Protein AF-A0AAE0YFP5-F1 (afdb_monomer_lite)

Organism: NCBI:txid231223

Structure (mmCIF, N/CA/C/O backbone):
data_AF-A0AAE0YFP5-F1
#
_entry.id   AF-A0AAE0YFP5-F1
#
loop_
_atom_site.group_PDB
_atom_site.id
_atom_site.type_symbol
_atom_site.label_atom_id
_atom_site.label_alt_id
_atom_site.label_comp_id
_atom_site.label_asym_id
_atom_site.label_entity_id
_atom_site.label_seq_id
_atom_site.pdbx_PDB_ins_code
_atom_site.Cartn_x
_atom_site.Cartn_y
_atom_site.Cartn_z
_atom_site.occupancy
_atom_site.B_iso_or_equiv
_atom_site.auth_seq_id
_atom_site.auth_comp_id
_atom_site.auth_asym_id
_atom_site.auth_atom_id
_atom_site.pdbx_PDB_model_num
ATOM 1 N N . ARG A 1 1 ? -1.154 10.041 12.406 1.00 48.41 1 ARG A N 1
ATOM 2 C CA . ARG A 1 1 ? 0.250 9.965 11.963 1.00 48.41 1 ARG A CA 1
ATOM 3 C C . ARG A 1 1 ? 0.727 8.560 12.252 1.00 48.41 1 ARG A C 1
ATOM 5 O O . ARG A 1 1 ? 0.554 8.136 13.394 1.00 48.41 1 ARG A O 1
ATOM 12 N N . PRO A 1 2 ? 1.234 7.851 11.245 1.00 55.94 2 PRO A N 1
ATOM 13 C CA . PRO A 1 2 ? 1.753 6.508 11.429 1.00 55.94 2 PRO A CA 1
ATOM 14 C C . PRO A 1 2 ? 2.858 6.524 12.484 1.00 55.94 2 PRO A C 1
ATOM 16 O O . PRO A 1 2 ? 3.684 7.433 12.501 1.00 55.94 2 PRO A O 1
ATOM 19 N N . SER A 1 3 ? 2.806 5.606 13.446 1.00 59.78 3 SER A N 1
ATOM 20 C CA . SER A 1 3 ? 3.540 5.750 14.725 1.00 59.78 3 SER A CA 1
ATOM 21 C C . SER A 1 3 ? 4.847 4.954 14.790 1.00 59.78 3 SER A C 1
ATOM 23 O O . SER A 1 3 ? 5.563 4.962 15.789 1.00 59.78 3 SER A O 1
ATOM 25 N N . GLY A 1 4 ? 5.158 4.247 13.709 1.00 72.88 4 GLY A N 1
ATOM 26 C CA . GLY A 1 4 ? 6.081 3.134 13.709 1.00 72.88 4 GLY A CA 1
ATOM 27 C C . GLY A 1 4 ? 7.479 3.400 13.158 1.00 72.88 4 GLY A C 1
ATOM 28 O O . GLY A 1 4 ? 7.619 4.041 12.119 1.00 72.88 4 GLY A O 1
ATOM 29 N N . ARG A 1 5 ? 8.525 2.864 13.806 1.00 82.12 5 ARG A N 1
ATOM 30 C CA . ARG A 1 5 ? 9.924 3.030 13.357 1.00 82.12 5 ARG A CA 1
ATOM 31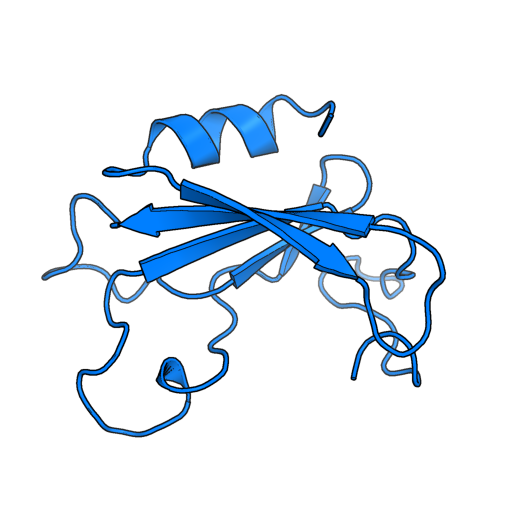 C C . ARG A 1 5 ? 10.185 2.385 11.990 1.00 82.12 5 ARG A C 1
ATOM 33 O O . ARG A 1 5 ? 10.906 2.975 11.199 1.00 82.12 5 ARG A O 1
ATOM 40 N N . ALA A 1 6 ? 9.586 1.225 11.703 1.00 83.38 6 ALA A N 1
ATOM 41 C CA . ALA A 1 6 ? 9.761 0.529 10.422 1.00 83.38 6 ALA A CA 1
ATOM 42 C C . ALA A 1 6 ? 9.131 1.323 9.270 1.00 83.38 6 ALA A C 1
ATOM 44 O O . ALA A 1 6 ? 9.804 1.636 8.296 1.00 83.38 6 ALA A O 1
ATOM 45 N N . TYR A 1 7 ? 7.887 1.770 9.463 1.00 85.56 7 TYR A N 1
ATOM 46 C CA . TYR A 1 7 ? 7.186 2.642 8.521 1.00 85.56 7 TYR A CA 1
ATOM 47 C C . TYR A 1 7 ? 8.010 3.891 8.157 1.00 85.56 7 TYR A C 1
ATOM 49 O O . TYR A 1 7 ? 8.162 4.228 6.987 1.00 85.56 7 TYR A O 1
ATOM 57 N N . HIS A 1 8 ? 8.583 4.568 9.159 1.00 85.62 8 HIS A N 1
ATOM 58 C CA . HIS A 1 8 ? 9.405 5.756 8.918 1.00 85.62 8 HIS A CA 1
ATOM 59 C C . HIS A 1 8 ? 10.708 5.441 8.180 1.00 85.62 8 HIS A C 1
ATOM 61 O O . HIS A 1 8 ? 11.126 6.236 7.344 1.00 85.62 8 HIS A O 1
ATOM 67 N N . VAL A 1 9 ? 11.358 4.313 8.484 1.00 86.81 9 VAL A N 1
ATOM 68 C CA . VAL A 1 9 ? 12.592 3.909 7.795 1.00 86.81 9 VAL A CA 1
ATOM 69 C C . VAL A 1 9 ? 12.326 3.689 6.309 1.00 86.81 9 VAL A C 1
ATOM 71 O O . VAL A 1 9 ? 13.081 4.215 5.495 1.00 86.81 9 VAL A O 1
ATOM 74 N N . ASP A 1 10 ? 11.240 3.004 5.952 1.00 86.00 10 ASP A N 1
ATOM 75 C CA . ASP A 1 10 ? 10.908 2.748 4.546 1.00 86.00 10 ASP A CA 1
ATOM 76 C C . ASP A 1 10 ? 10.558 4.042 3.800 1.00 86.00 10 ASP A C 1
ATOM 78 O O . ASP A 1 10 ? 11.018 4.259 2.680 1.00 86.00 10 ASP A O 1
ATOM 82 N N . LEU A 1 11 ? 9.830 4.968 4.438 1.00 85.88 11 LEU A N 1
ATOM 83 C CA . LEU A 1 11 ? 9.539 6.279 3.845 1.00 85.88 11 LEU A CA 1
ATOM 84 C C . LEU A 1 11 ? 10.795 7.093 3.507 1.00 85.88 11 LEU A C 1
ATOM 86 O O . LEU A 1 11 ? 10.803 7.824 2.515 1.00 85.88 11 LEU A O 1
ATOM 90 N N . LEU A 1 12 ? 11.843 6.999 4.330 1.00 87.00 12 LEU A N 1
ATOM 91 C CA . LEU A 1 12 ? 13.098 7.733 4.129 1.00 87.00 12 LEU A CA 1
ATOM 92 C C . LEU A 1 12 ? 13.934 7.186 2.960 1.00 87.00 12 LEU A C 1
ATOM 94 O O . LEU A 1 12 ? 14.840 7.872 2.474 1.00 87.00 12 LEU A O 1
ATOM 98 N N . GLN A 1 13 ? 13.649 5.963 2.509 1.00 85.50 13 GLN A N 1
ATOM 99 C CA . GLN A 1 13 ? 14.332 5.352 1.368 1.00 85.50 13 GLN A CA 1
ATOM 100 C C . GLN A 1 13 ? 13.760 5.821 0.025 1.00 85.50 13 GLN A C 1
ATOM 102 O O . GLN A 1 13 ? 14.466 5.779 -0.984 1.00 85.50 13 GLN A O 1
ATOM 107 N N . LEU A 1 14 ? 12.525 6.329 0.010 1.00 86.19 14 LEU A N 1
ATOM 108 C CA . LEU A 1 14 ? 11.854 6.799 -1.199 1.00 86.19 14 LEU A CA 1
ATOM 109 C C . LEU A 1 14 ? 12.360 8.177 -1.664 1.00 86.19 14 LEU A C 1
ATOM 111 O O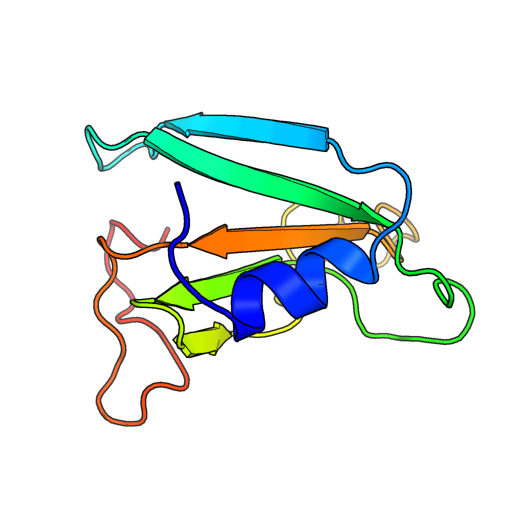 . LEU A 1 14 ? 12.929 8.964 -0.901 1.00 86.19 14 LEU A O 1
ATOM 115 N N . GLN A 1 15 ? 12.185 8.453 -2.956 1.00 86.44 15 GLN A N 1
ATOM 116 C CA . GLN A 1 15 ? 12.388 9.765 -3.578 1.00 86.44 15 GLN A CA 1
ATOM 117 C C . GLN A 1 15 ? 11.051 10.376 -4.009 1.00 86.44 15 GLN A C 1
ATOM 119 O O . GLN A 1 15 ? 10.142 9.647 -4.394 1.00 86.44 15 GLN A O 1
ATOM 124 N N . HIS A 1 16 ? 10.969 11.713 -4.029 1.00 84.88 16 HIS A N 1
ATOM 125 C CA . HIS A 1 16 ? 9.778 12.469 -4.454 1.00 84.88 16 HIS A CA 1
ATOM 126 C C . HIS A 1 16 ? 8.502 12.053 -3.704 1.00 84.88 16 HIS A C 1
ATOM 128 O O . HIS A 1 16 ? 7.524 11.621 -4.306 1.00 84.88 16 HIS A O 1
ATOM 134 N N . ASN A 1 17 ? 8.538 12.159 -2.374 1.00 83.62 17 ASN A N 1
ATOM 135 C CA . ASN A 1 17 ? 7.437 11.706 -1.533 1.00 83.62 17 ASN A CA 1
ATOM 136 C C . ASN A 1 17 ? 6.217 12.630 -1.656 1.00 83.62 17 ASN A C 1
ATOM 138 O O . ASN A 1 17 ? 6.298 13.812 -1.323 1.00 83.62 17 ASN A O 1
ATOM 142 N N . GLU A 1 18 ? 5.076 12.066 -2.039 1.00 85.94 18 GLU A N 1
ATOM 143 C CA . GLU A 1 18 ? 3.776 12.735 -2.035 1.00 85.94 18 GLU A CA 1
ATOM 144 C C . GLU A 1 18 ? 2.827 12.033 -1.060 1.00 85.94 18 GLU A C 1
ATOM 146 O O . GLU A 1 18 ? 2.555 10.836 -1.180 1.00 85.94 18 GLU A O 1
ATOM 151 N N . CYS A 1 19 ? 2.311 12.772 -0.076 1.00 86.81 19 CYS A N 1
ATOM 152 C CA . CYS A 1 19 ? 1.345 12.253 0.890 1.00 86.81 19 CYS A CA 1
ATOM 153 C C . CYS A 1 19 ? -0.084 12.590 0.464 1.00 86.81 19 CYS A C 1
ATOM 155 O O . CYS A 1 19 ? -0.455 13.760 0.380 1.00 86.81 19 CYS A O 1
ATOM 157 N N . ASN A 1 20 ? -0.907 11.559 0.298 1.00 86.69 20 ASN A N 1
ATOM 158 C CA . ASN A 1 20 ? -2.307 11.667 -0.079 1.00 86.69 20 ASN A CA 1
ATOM 159 C C . ASN A 1 20 ? -3.216 11.095 1.016 1.00 86.69 20 ASN A C 1
ATOM 161 O O . ASN A 1 20 ? -2.964 10.030 1.579 1.00 86.69 20 ASN A O 1
ATOM 165 N N . LEU A 1 21 ? -4.315 11.795 1.299 1.00 84.81 21 LEU A N 1
ATOM 166 C CA . LEU A 1 21 ? -5.367 11.329 2.202 1.00 84.81 21 LEU A CA 1
ATOM 167 C C . LEU A 1 21 ? -6.506 10.726 1.384 1.00 84.81 21 LEU A C 1
ATOM 169 O O . LEU A 1 21 ? -7.240 11.441 0.705 1.00 84.81 21 LEU A O 1
ATOM 173 N N . VAL A 1 22 ? -6.682 9.413 1.494 1.00 82.94 22 VAL A N 1
ATOM 174 C CA . VAL A 1 22 ? -7.726 8.670 0.785 1.00 82.94 22 VAL A CA 1
ATOM 175 C C . VAL A 1 22 ? -8.828 8.277 1.761 1.00 82.94 22 VAL A C 1
ATOM 177 O O . VAL A 1 22 ? -8.567 7.819 2.872 1.00 82.94 22 VAL A O 1
ATOM 180 N N . ARG A 1 23 ? -10.089 8.445 1.363 1.00 80.00 23 ARG A N 1
ATOM 181 C CA . ARG A 1 23 ? -11.231 7.915 2.115 1.00 80.00 23 ARG A CA 1
ATOM 182 C C . ARG A 1 23 ? -11.602 6.557 1.534 1.00 80.00 23 ARG A C 1
ATOM 184 O O . ARG A 1 23 ? -11.916 6.473 0.353 1.00 80.00 23 ARG A O 1
ATOM 191 N N . GLY A 1 24 ? -11.563 5.506 2.349 1.00 71.88 24 GLY A N 1
ATOM 192 C CA . GLY A 1 24 ? -11.981 4.184 1.887 1.00 71.88 24 GLY A CA 1
ATOM 193 C C . GLY A 1 24 ? -13.496 4.127 1.676 1.00 71.88 24 GLY A C 1
ATOM 194 O O . GLY A 1 24 ? -14.255 4.651 2.487 1.00 71.88 24 GLY A O 1
ATOM 195 N N . ASN A 1 25 ? -13.947 3.466 0.611 1.00 70.31 25 ASN A N 1
ATOM 196 C CA . ASN A 1 25 ? -15.370 3.407 0.245 1.00 70.31 25 ASN A CA 1
ATOM 197 C C . ASN A 1 25 ? -16.249 2.783 1.344 1.00 70.31 25 ASN A C 1
ATOM 199 O O . ASN A 1 25 ? -17.388 3.193 1.540 1.00 70.31 25 ASN A O 1
ATOM 203 N N . ASN A 1 26 ? -15.691 1.834 2.101 1.00 71.19 26 ASN A N 1
ATOM 204 C CA . ASN A 1 26 ? -16.388 1.083 3.148 1.00 71.19 26 ASN A CA 1
ATOM 205 C C . ASN A 1 26 ? -15.944 1.475 4.571 1.00 71.19 26 ASN A C 1
ATOM 207 O O . ASN A 1 26 ? -16.129 0.713 5.523 1.00 71.19 26 ASN A O 1
ATOM 211 N N . THR A 1 27 ? -15.329 2.652 4.735 1.00 70.06 27 THR A N 1
ATOM 212 C CA . THR A 1 27 ? -14.879 3.157 6.038 1.00 70.06 27 THR A CA 1
ATOM 213 C C . THR A 1 27 ? -15.028 4.675 6.141 1.00 70.06 27 THR A C 1
ATOM 215 O O . THR A 1 27 ? -14.773 5.428 5.207 1.00 70.06 27 THR A O 1
ATOM 218 N N . SER A 1 28 ? -15.420 5.170 7.315 1.00 75.81 28 SER A N 1
ATOM 219 C CA . SER A 1 28 ? -15.395 6.609 7.605 1.00 75.81 28 SER A CA 1
ATOM 220 C C . SER A 1 28 ? -13.977 7.133 7.867 1.00 75.81 28 SER A C 1
ATOM 222 O O . SER A 1 28 ? -13.787 8.346 7.963 1.00 75.81 28 SER A O 1
ATOM 224 N N . ARG A 1 29 ? -12.979 6.244 7.969 1.00 79.56 29 ARG A N 1
ATOM 225 C CA . ARG A 1 29 ? -11.589 6.611 8.251 1.00 79.56 29 ARG A CA 1
ATOM 226 C C . ARG A 1 29 ? -10.880 7.099 6.992 1.00 79.56 29 ARG A C 1
ATOM 228 O O . ARG A 1 29 ? -10.982 6.495 5.924 1.00 79.56 29 ARG A O 1
ATOM 235 N N . LYS A 1 30 ? -10.123 8.181 7.157 1.00 83.19 30 LYS A N 1
ATOM 236 C CA . LYS A 1 30 ? -9.122 8.617 6.184 1.00 83.19 30 LYS A CA 1
ATOM 237 C C . LYS A 1 30 ? -7.860 7.781 6.383 1.00 83.19 30 LYS A C 1
ATOM 239 O O . LYS A 1 30 ? -7.450 7.555 7.520 1.00 83.19 30 LYS A O 1
ATOM 244 N N . ILE A 1 31 ? -7.285 7.330 5.282 1.00 86.81 31 ILE A N 1
ATOM 245 C CA . ILE A 1 31 ? -6.045 6.569 5.212 1.00 86.81 31 ILE A CA 1
ATOM 246 C C . ILE A 1 31 ? -5.010 7.506 4.613 1.00 86.81 31 ILE A C 1
ATOM 248 O O . ILE A 1 31 ? -5.238 8.095 3.557 1.00 86.81 31 ILE A O 1
ATOM 252 N N . GLU A 1 32 ? -3.902 7.676 5.314 1.00 89.62 32 GLU A N 1
ATOM 253 C CA . GLU A 1 32 ? -2.744 8.383 4.787 1.00 89.62 32 GLU A CA 1
ATOM 254 C C . GLU A 1 32 ? -1.923 7.389 3.967 1.00 89.62 32 GLU A C 1
ATOM 256 O O . GLU A 1 32 ? -1.586 6.307 4.453 1.00 89.62 32 GLU A O 1
ATOM 261 N N . ILE A 1 33 ? -1.663 7.739 2.712 1.00 91.62 33 ILE A N 1
ATOM 262 C CA . ILE A 1 33 ? -0.831 6.964 1.801 1.00 91.62 33 ILE A CA 1
ATOM 263 C C . ILE A 1 33 ? 0.277 7.883 1.318 1.00 91.62 33 ILE A C 1
ATOM 265 O O . ILE A 1 33 ? -0.002 8.954 0.780 1.00 91.62 33 ILE A O 1
ATOM 269 N N . THR A 1 34 ? 1.523 7.465 1.486 1.00 93.06 34 THR A N 1
ATOM 270 C CA . THR A 1 34 ? 2.668 8.175 0.922 1.00 93.06 34 THR A CA 1
ATOM 271 C C . THR A 1 34 ? 3.171 7.418 -0.290 1.00 93.06 34 THR A C 1
ATOM 273 O O . THR A 1 34 ? 3.518 6.244 -0.184 1.00 93.06 34 THR A O 1
ATOM 276 N N . PHE A 1 35 ? 3.214 8.088 -1.433 1.00 92.94 35 PHE A N 1
ATOM 277 C CA . PHE A 1 35 ? 3.819 7.567 -2.649 1.00 92.94 35 PHE A CA 1
ATOM 278 C C . PHE A 1 35 ? 5.221 8.124 -2.811 1.00 92.94 35 PHE A C 1
ATOM 280 O O . PHE A 1 35 ? 5.476 9.271 -2.462 1.00 92.94 35 PHE A O 1
ATOM 287 N N . GLY A 1 36 ? 6.113 7.324 -3.374 1.00 92.06 36 GLY A N 1
ATOM 288 C CA . GLY A 1 36 ? 7.435 7.763 -3.780 1.00 92.06 36 GLY A CA 1
ATOM 289 C C . GLY A 1 36 ? 8.051 6.786 -4.770 1.00 92.06 36 GLY A C 1
ATOM 290 O O . GLY A 1 36 ? 7.495 5.728 -5.068 1.00 92.06 36 GLY A O 1
ATOM 291 N N . LEU A 1 37 ? 9.204 7.155 -5.307 1.00 90.19 37 LEU A N 1
ATOM 292 C CA . LEU A 1 37 ? 9.968 6.327 -6.227 1.00 90.19 37 LEU A CA 1
ATOM 293 C C . LEU A 1 37 ? 11.061 5.569 -5.481 1.00 90.19 37 LEU A C 1
ATOM 295 O O . LEU A 1 37 ? 11.772 6.137 -4.648 1.00 90.19 37 LEU A O 1
ATOM 299 N N . ASN A 1 38 ? 11.225 4.298 -5.829 1.00 87.19 38 ASN A N 1
ATOM 300 C CA . ASN A 1 38 ? 12.384 3.519 -5.434 1.00 87.19 38 ASN A CA 1
ATOM 301 C C . ASN A 1 38 ? 13.642 4.105 -6.108 1.00 87.19 38 ASN A C 1
ATOM 303 O O . ASN A 1 38 ? 13.650 4.365 -7.314 1.00 87.19 38 ASN A O 1
ATOM 307 N N . ARG A 1 39 ? 14.715 4.307 -5.334 1.00 79.31 39 ARG A N 1
ATOM 308 C CA . ARG A 1 39 ? 16.004 4.825 -5.831 1.00 79.31 39 ARG A CA 1
ATOM 309 C C . ARG A 1 39 ? 16.627 3.916 -6.882 1.00 79.31 39 ARG A C 1
ATOM 311 O O . ARG A 1 39 ? 17.292 4.399 -7.792 1.00 79.31 39 ARG A O 1
ATOM 318 N N . GLU A 1 40 ? 16.367 2.618 -6.779 1.00 77.69 40 GLU A N 1
ATOM 319 C CA . GLU A 1 40 ? 16.911 1.589 -7.664 1.00 77.69 40 GLU A CA 1
ATOM 320 C C . GLU A 1 40 ? 15.847 1.047 -8.633 1.00 77.69 40 GLU A C 1
ATOM 322 O O . GLU A 1 40 ? 15.864 -0.127 -8.997 1.00 77.69 40 GLU A O 1
ATOM 327 N N . LYS A 1 41 ? 14.915 1.910 -9.075 1.00 67.44 41 LYS A N 1
ATOM 328 C CA . LYS A 1 41 ? 13.747 1.554 -9.911 1.00 67.44 41 LYS A CA 1
ATOM 329 C C . LYS A 1 41 ? 14.050 0.708 -11.158 1.00 67.44 41 LYS A C 1
ATOM 331 O O . LYS A 1 41 ? 13.169 0.003 -11.628 1.00 67.44 41 LYS A O 1
ATOM 336 N N . GLU A 1 42 ? 15.257 0.806 -11.715 1.00 65.56 42 GLU A N 1
ATOM 337 C CA . GLU A 1 42 ? 15.657 0.089 -12.938 1.00 65.56 42 GLU A CA 1
ATOM 338 C C . GLU A 1 42 ? 16.204 -1.319 -12.659 1.00 65.56 42 GLU A C 1
ATOM 340 O O . GLU A 1 42 ? 16.362 -2.108 -13.585 1.00 65.56 42 GLU A O 1
ATOM 345 N N . LYS A 1 43 ? 16.503 -1.641 -11.394 1.00 66.31 43 LYS A N 1
ATOM 346 C CA . LYS A 1 43 ? 17.148 -2.901 -10.983 1.00 66.31 43 LYS A CA 1
ATOM 347 C C . LYS A 1 43 ? 16.313 -3.733 -10.015 1.00 66.31 43 LYS A C 1
ATOM 349 O O . LYS A 1 43 ? 16.695 -4.857 -9.706 1.00 66.31 43 LYS A O 1
ATOM 354 N N . SER A 1 44 ? 15.211 -3.180 -9.520 1.00 73.31 44 SER A N 1
ATOM 355 C CA . SER A 1 44 ? 14.425 -3.766 -8.444 1.00 73.31 44 SER A CA 1
ATOM 356 C C . SER A 1 44 ? 12.992 -4.029 -8.901 1.00 73.31 44 SER A C 1
ATOM 358 O O . SER A 1 44 ? 12.304 -3.148 -9.421 1.00 73.31 44 SER A O 1
ATOM 360 N N . GLU A 1 45 ? 12.522 -5.254 -8.665 1.00 82.56 45 GLU A N 1
ATOM 361 C CA . GLU A 1 45 ? 11.104 -5.601 -8.785 1.00 82.56 45 GLU A CA 1
ATOM 362 C C . GLU A 1 45 ? 10.291 -5.126 -7.564 1.00 82.56 45 GLU A C 1
ATOM 364 O O . GLU A 1 45 ? 9.070 -5.298 -7.522 1.00 82.56 45 GLU A O 1
ATOM 369 N N . ASP A 1 46 ? 10.933 -4.458 -6.603 1.00 88.38 46 ASP A N 1
ATOM 370 C CA . ASP A 1 46 ? 10.349 -3.987 -5.351 1.00 88.38 46 ASP A CA 1
ATOM 371 C C . ASP A 1 46 ? 9.633 -2.650 -5.579 1.00 88.38 46 ASP A C 1
ATOM 373 O O . ASP A 1 46 ? 10.168 -1.554 -5.390 1.00 88.38 46 ASP A O 1
ATOM 377 N N . TYR A 1 47 ? 8.391 -2.750 -6.046 1.00 91.81 47 TYR A N 1
ATOM 378 C CA . TYR A 1 47 ? 7.485 -1.618 -6.235 1.00 91.81 47 TYR A CA 1
ATOM 379 C C . TYR A 1 47 ? 6.033 -2.010 -5.923 1.00 91.81 47 TYR A C 1
ATOM 381 O O . TYR A 1 47 ? 5.699 -3.178 -5.755 1.00 91.81 47 TYR A O 1
ATOM 389 N N . GLY A 1 48 ? 5.135 -1.045 -5.810 1.00 93.19 48 GLY A N 1
ATOM 390 C CA . GLY A 1 48 ? 3.751 -1.273 -5.394 1.00 93.19 48 GLY A CA 1
ATOM 391 C C . GLY A 1 48 ? 3.507 -0.953 -3.927 1.00 93.19 48 GLY A C 1
ATOM 392 O O . GLY A 1 48 ? 4.216 -0.148 -3.326 1.00 93.19 48 GLY A O 1
ATOM 393 N N . MET A 1 49 ? 2.445 -1.518 -3.361 1.00 94.12 49 MET A N 1
ATOM 394 C CA . MET A 1 49 ? 1.940 -1.112 -2.054 1.00 94.12 49 MET A CA 1
ATOM 395 C C . MET A 1 49 ? 2.576 -1.897 -0.906 1.00 94.12 49 MET A C 1
ATOM 397 O O . MET A 1 49 ? 2.551 -3.128 -0.879 1.00 94.12 49 MET A O 1
ATOM 401 N N . MET A 1 50 ? 3.067 -1.166 0.089 1.00 94.62 50 MET A N 1
ATOM 402 C CA . MET A 1 50 ? 3.461 -1.661 1.402 1.00 94.62 50 MET A CA 1
ATOM 403 C C . MET A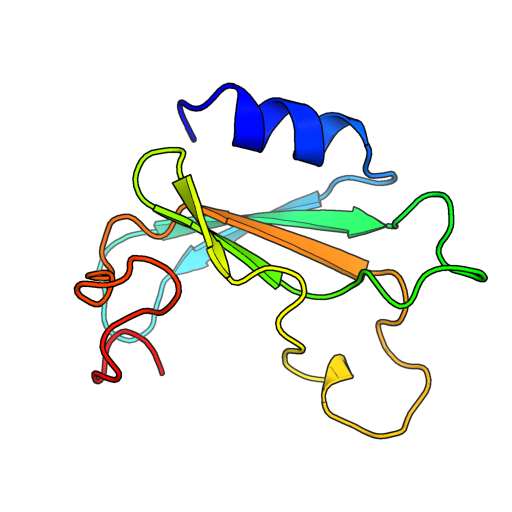 1 50 ? 2.362 -1.319 2.406 1.00 94.62 50 MET A C 1
ATOM 405 O O . MET A 1 50 ? 2.059 -0.150 2.661 1.00 94.62 50 MET A O 1
ATOM 409 N N . LEU A 1 51 ? 1.746 -2.354 2.968 1.00 93.25 51 LEU A N 1
ATOM 410 C CA . LEU A 1 51 ? 0.611 -2.228 3.871 1.00 93.25 51 LEU A CA 1
ATOM 411 C C . LEU A 1 51 ? 1.029 -2.603 5.286 1.00 93.25 51 LEU A C 1
ATOM 413 O O . LEU A 1 51 ? 1.354 -3.757 5.581 1.00 93.25 51 LEU A O 1
ATOM 417 N N . TYR A 1 52 ? 0.972 -1.611 6.163 1.00 93.12 52 TYR A N 1
ATOM 418 C CA . TYR A 1 52 ? 1.277 -1.730 7.577 1.00 93.12 52 TYR A CA 1
ATOM 419 C C . TYR A 1 52 ? 0.002 -1.870 8.413 1.00 93.12 52 TYR A C 1
ATOM 421 O O . TYR A 1 52 ? -1.037 -1.299 8.096 1.00 93.12 52 TYR A O 1
ATOM 429 N N . ASN A 1 53 ? 0.080 -2.611 9.513 1.00 90.88 53 ASN A N 1
ATOM 430 C CA . ASN A 1 53 ? -0.943 -2.667 10.554 1.00 90.88 53 ASN A CA 1
ATOM 431 C C . ASN A 1 53 ? -0.238 -2.595 11.906 1.00 90.88 53 ASN A C 1
ATOM 433 O O . ASN A 1 53 ? 0.564 -3.475 12.221 1.00 90.88 53 ASN A O 1
ATOM 437 N N . LYS A 1 54 ? -0.504 -1.550 12.690 1.00 88.50 54 LYS A N 1
ATOM 438 C CA . LYS A 1 54 ? 0.114 -1.309 14.000 1.00 88.50 54 LYS A CA 1
ATOM 439 C C . LYS A 1 54 ? 1.644 -1.403 13.938 1.00 88.50 54 LYS A C 1
ATOM 441 O O . LYS A 1 54 ? 2.251 -2.181 14.676 1.00 88.50 54 LYS A O 1
ATOM 446 N N . ASN A 1 55 ? 2.265 -0.659 13.016 1.00 87.38 55 ASN A N 1
ATOM 447 C CA . ASN A 1 55 ? 3.712 -0.693 12.736 1.00 87.38 55 ASN A CA 1
ATOM 448 C C . ASN A 1 55 ? 4.282 -2.083 12.350 1.00 87.38 55 ASN A C 1
ATOM 450 O O . ASN A 1 55 ? 5.486 -2.324 12.432 1.00 87.38 55 ASN A O 1
ATOM 454 N N . ARG A 1 56 ? 3.445 -3.022 11.907 1.00 89.44 56 ARG A N 1
ATOM 455 C CA . ARG A 1 56 ? 3.903 -4.289 11.333 1.00 89.44 56 ARG A CA 1
ATOM 456 C C . ARG A 1 56 ? 3.604 -4.318 9.844 1.00 89.44 56 ARG A C 1
ATOM 458 O O . ARG A 1 56 ? 2.449 -4.164 9.462 1.00 89.44 56 ARG A O 1
ATOM 465 N N . LEU A 1 57 ? 4.625 -4.560 9.028 1.00 91.38 57 LEU A N 1
ATOM 466 C CA . LEU A 1 57 ? 4.446 -4.842 7.607 1.00 91.38 57 LEU A CA 1
ATOM 467 C C . LEU A 1 57 ? 3.661 -6.151 7.461 1.00 91.38 57 LEU A C 1
ATOM 469 O O . LEU A 1 57 ? 4.081 -7.186 7.983 1.00 91.38 57 LEU A O 1
ATOM 473 N N . ILE A 1 58 ? 2.503 -6.087 6.806 1.00 93.50 58 ILE A N 1
ATOM 474 C CA . ILE A 1 58 ? 1.637 -7.248 6.560 1.00 93.50 58 ILE A CA 1
ATOM 475 C C . ILE A 1 58 ? 1.780 -7.722 5.118 1.00 93.50 58 ILE A C 1
ATOM 477 O O . ILE A 1 58 ? 1.952 -8.915 4.892 1.00 93.50 58 ILE A O 1
ATOM 481 N N . ARG A 1 59 ? 1.744 -6.791 4.157 1.00 91.62 59 ARG A N 1
ATOM 482 C CA . ARG A 1 59 ? 1.999 -7.061 2.737 1.00 91.62 59 ARG A CA 1
ATOM 483 C C . ARG A 1 59 ? 3.030 -6.087 2.192 1.00 91.62 59 ARG A C 1
ATOM 485 O O . ARG A 1 59 ? 2.944 -4.893 2.470 1.00 91.62 59 ARG A O 1
ATOM 492 N N . ALA A 1 60 ? 3.962 -6.604 1.405 1.00 92.50 60 ALA A N 1
ATOM 493 C CA . ALA A 1 60 ? 4.994 -5.835 0.725 1.00 92.50 60 ALA A CA 1
ATOM 494 C C . ALA A 1 60 ? 4.792 -5.931 -0.790 1.00 92.50 60 ALA A C 1
ATOM 496 O O . ALA A 1 60 ? 4.438 -6.999 -1.286 1.00 92.50 60 ALA A O 1
ATOM 497 N N . PHE A 1 61 ? 5.037 -4.826 -1.498 1.00 92.62 61 PHE A N 1
ATOM 498 C CA . PHE A 1 61 ? 5.098 -4.766 -2.965 1.00 92.62 61 PHE A CA 1
ATOM 499 C C . PHE A 1 61 ? 3.858 -5.318 -3.691 1.00 92.62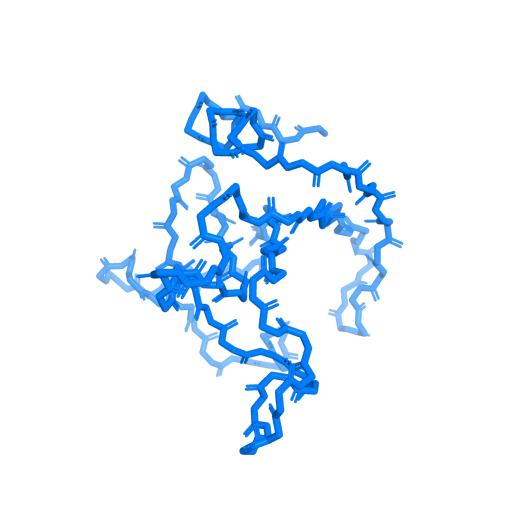 61 PHE A C 1
ATOM 501 O O . PHE A 1 61 ? 3.941 -5.859 -4.794 1.00 92.62 61 PHE A O 1
ATOM 508 N N . GLU A 1 62 ? 2.676 -5.147 -3.091 1.00 91.81 62 GLU A N 1
ATOM 509 C CA . GLU A 1 62 ? 1.414 -5.542 -3.715 1.00 91.81 62 GLU A CA 1
ATOM 510 C C . GLU A 1 62 ? 1.155 -4.655 -4.940 1.00 91.81 62 GLU A C 1
ATOM 512 O O . GLU A 1 62 ? 0.989 -3.438 -4.817 1.00 91.81 62 GLU A O 1
ATOM 517 N N . ARG A 1 63 ? 1.090 -5.252 -6.133 1.00 91.69 63 ARG A N 1
ATOM 518 C CA . ARG A 1 63 ? 0.793 -4.506 -7.363 1.00 91.69 63 ARG A CA 1
ATOM 519 C C . ARG A 1 63 ? -0.645 -4.007 -7.331 1.00 91.69 63 ARG A C 1
ATOM 521 O O . ARG A 1 63 ? -1.574 -4.790 -7.134 1.00 91.69 63 ARG A O 1
ATOM 528 N N . VAL A 1 64 ? -0.859 -2.720 -7.593 1.00 89.88 64 VAL A N 1
ATOM 529 C CA . VAL A 1 64 ? -2.199 -2.111 -7.611 1.00 89.88 64 VAL A CA 1
ATOM 530 C C . VAL A 1 64 ? -2.438 -1.285 -8.871 1.00 89.88 64 VAL A C 1
ATOM 532 O O . VAL A 1 64 ? -1.507 -0.798 -9.506 1.00 89.88 64 VAL A O 1
ATOM 535 N N . GLY A 1 65 ? -3.709 -1.114 -9.246 1.00 87.88 65 GLY A N 1
ATOM 536 C CA . GLY A 1 65 ? -4.104 -0.229 -10.345 1.00 87.88 65 GLY A CA 1
ATOM 537 C C . GLY A 1 65 ? -3.378 -0.528 -11.662 1.00 87.88 65 GLY A C 1
ATOM 538 O O . GLY A 1 65 ? -3.448 -1.646 -12.175 1.00 87.88 65 GLY A O 1
ATOM 539 N N . CYS A 1 66 ? -2.687 0.479 -12.207 1.00 84.50 66 CYS A N 1
ATOM 540 C CA . CYS A 1 66 ? -1.939 0.368 -13.462 1.00 84.50 66 CYS A CA 1
ATOM 541 C C . CYS A 1 66 ? -0.770 -0.628 -13.402 1.00 84.50 66 CYS A C 1
ATOM 543 O O . CYS A 1 66 ? -0.449 -1.201 -14.436 1.00 84.50 66 CYS A O 1
ATOM 545 N N . GLN A 1 67 ? -0.225 -0.921 -12.215 1.00 86.25 67 GLN A N 1
ATOM 546 C CA . GLN A 1 67 ? 0.896 -1.854 -12.026 1.00 86.25 67 GLN A CA 1
ATOM 547 C C . GLN A 1 67 ? 0.505 -3.329 -12.201 1.00 86.25 67 GLN A C 1
ATOM 549 O O . GLN A 1 67 ? 1.371 -4.196 -12.242 1.00 86.25 67 GLN A O 1
ATOM 554 N N . LYS A 1 68 ? -0.798 -3.647 -12.242 1.00 86.75 68 LYS A N 1
ATOM 555 C CA . LYS A 1 68 ? -1.282 -5.013 -12.513 1.00 86.75 68 LYS A CA 1
ATOM 556 C C . LYS A 1 68 ? -1.280 -5.358 -14.003 1.00 86.75 68 LYS A C 1
ATOM 558 O O . LYS A 1 68 ? -1.466 -6.518 -14.357 1.00 86.75 68 LYS A O 1
ATOM 563 N N . LYS A 1 69 ? -1.153 -4.355 -14.873 1.00 83.38 69 LYS A N 1
ATOM 564 C CA . LYS A 1 69 ? -1.072 -4.553 -16.322 1.00 83.38 69 LYS A CA 1
ATOM 565 C C . LYS A 1 69 ? 0.372 -4.885 -16.693 1.00 83.38 69 LYS A C 1
ATOM 567 O O . LYS A 1 69 ? 1.287 -4.454 -16.007 1.00 83.38 69 LYS A O 1
ATOM 572 N N . ALA A 1 70 ? 0.569 -5.602 -17.796 1.00 71.31 70 ALA A N 1
ATOM 573 C CA . ALA A 1 70 ? 1.899 -5.947 -18.313 1.00 71.31 70 ALA A CA 1
ATOM 574 C C . ALA A 1 70 ? 2.666 -4.745 -18.912 1.00 71.31 70 ALA A C 1
ATOM 576 O O . ALA A 1 70 ? 3.720 -4.920 -19.517 1.00 71.31 70 ALA A O 1
ATOM 577 N N . ASP A 1 71 ? 2.136 -3.532 -18.759 1.00 75.69 71 ASP A N 1
ATOM 578 C CA . ASP A 1 71 ? 2.745 -2.305 -19.253 1.00 75.69 71 ASP A CA 1
ATOM 579 C C . ASP A 1 71 ? 3.773 -1.777 -18.240 1.00 75.69 71 ASP A C 1
ATOM 581 O O . ASP A 1 71 ? 3.666 -2.006 -17.039 1.00 75.69 71 ASP A O 1
ATOM 585 N N . VAL A 1 72 ? 4.717 -0.953 -18.695 1.00 76.25 72 VAL A N 1
ATOM 586 C CA . VAL A 1 72 ? 5.739 -0.3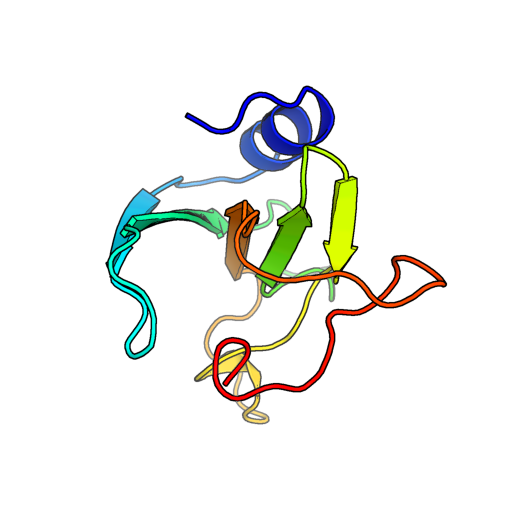01 -17.844 1.00 76.25 72 VAL A CA 1
ATOM 587 C C . VAL A 1 72 ? 5.186 0.787 -16.902 1.00 76.25 72 VAL A C 1
ATOM 589 O O . VAL A 1 72 ? 5.934 1.517 -16.249 1.00 76.25 72 VAL A O 1
ATOM 592 N N . ASN A 1 73 ? 3.863 0.925 -16.819 1.00 82.19 73 ASN A N 1
ATOM 593 C CA . ASN A 1 73 ? 3.206 1.990 -16.076 1.00 82.19 73 ASN A CA 1
ATOM 594 C C . ASN A 1 73 ? 3.290 1.754 -14.563 1.00 82.19 73 ASN A C 1
ATOM 596 O O . ASN A 1 73 ? 2.775 0.770 -14.035 1.00 82.19 73 ASN A O 1
ATOM 600 N N . GLY A 1 74 ? 3.884 2.712 -13.849 1.00 81.50 74 GLY A N 1
ATOM 601 C CA . GLY A 1 74 ? 3.994 2.671 -12.388 1.00 81.50 74 GLY A CA 1
ATOM 602 C C . GLY A 1 74 ? 5.110 1.767 -11.855 1.00 81.50 74 GLY A C 1
ATOM 603 O O . GLY A 1 74 ? 5.147 1.527 -10.645 1.00 81.50 74 GLY A O 1
ATOM 604 N N . VAL A 1 75 ? 6.017 1.290 -12.718 1.00 87.62 75 VAL A N 1
ATOM 605 C CA . VAL A 1 75 ? 7.245 0.590 -12.306 1.00 87.62 75 VAL A CA 1
ATOM 606 C C . VAL A 1 75 ? 8.105 1.518 -11.445 1.00 87.62 75 VAL A C 1
ATOM 608 O O . VAL A 1 75 ? 8.285 2.695 -11.758 1.00 87.62 75 VAL A O 1
ATOM 611 N N . GLY A 1 76 ? 8.606 0.992 -10.328 1.00 89.44 76 GLY A N 1
ATOM 612 C CA . GLY A 1 76 ? 9.414 1.745 -9.366 1.00 89.44 76 GLY A CA 1
ATOM 613 C C . GLY A 1 76 ? 8.623 2.644 -8.413 1.00 89.44 76 GLY A C 1
ATOM 614 O O . GLY A 1 76 ? 9.222 3.210 -7.504 1.00 89.44 76 GLY A O 1
ATOM 615 N N . VAL A 1 77 ? 7.300 2.775 -8.571 1.00 91.56 77 VAL A N 1
ATOM 616 C CA . VAL A 1 77 ? 6.454 3.530 -7.632 1.00 91.56 77 VAL A CA 1
ATOM 617 C C . VAL A 1 77 ? 6.113 2.65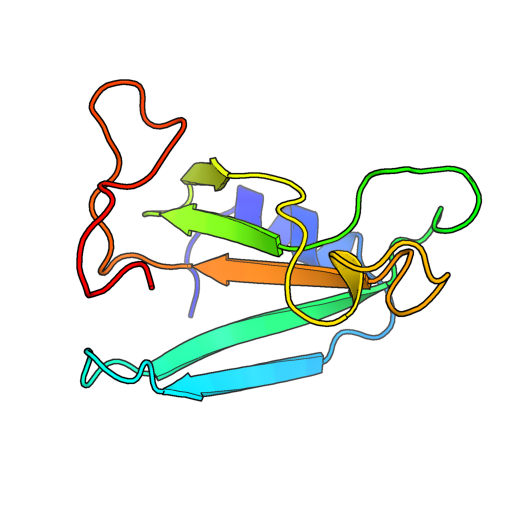6 -6.431 1.00 91.56 77 VAL A C 1
ATOM 619 O O . VAL A 1 77 ? 5.481 1.611 -6.585 1.00 91.56 77 VAL A O 1
ATOM 622 N N . ILE A 1 78 ? 6.479 3.107 -5.234 1.00 93.75 78 ILE A N 1
ATOM 623 C CA . ILE A 1 78 ? 6.108 2.495 -3.958 1.00 93.75 78 ILE A CA 1
ATOM 624 C C . ILE A 1 78 ? 5.056 3.370 -3.284 1.00 93.75 78 ILE A C 1
ATOM 626 O O . ILE A 1 78 ? 5.217 4.585 -3.186 1.00 93.75 78 ILE A O 1
ATOM 630 N N . GLY A 1 79 ? 3.981 2.750 -2.807 1.00 93.88 79 GLY A N 1
ATOM 631 C CA . GLY A 1 79 ? 3.014 3.392 -1.922 1.00 93.88 79 GLY A CA 1
ATOM 632 C C . GLY A 1 79 ? 3.063 2.752 -0.543 1.00 93.88 79 GLY A C 1
ATOM 633 O O . GLY A 1 79 ? 2.983 1.535 -0.433 1.00 93.88 79 GLY A O 1
ATOM 634 N N . ILE A 1 80 ? 3.182 3.542 0.518 1.00 93.62 80 ILE A N 1
ATOM 635 C CA . ILE A 1 80 ? 3.209 3.048 1.898 1.00 93.62 80 ILE A CA 1
ATOM 636 C C . ILE A 1 80 ? 1.976 3.571 2.628 1.00 93.62 80 ILE A C 1
ATOM 638 O O . ILE A 1 80 ? 1.681 4.765 2.578 1.00 93.62 80 ILE A O 1
ATOM 642 N N . ALA A 1 81 ? 1.243 2.678 3.292 1.00 92.88 81 ALA A N 1
ATOM 643 C CA . ALA A 1 81 ? 0.038 3.027 4.038 1.00 92.88 81 ALA A CA 1
ATOM 644 C C . ALA A 1 81 ? -0.089 2.209 5.327 1.00 92.88 81 ALA A C 1
ATOM 646 O O . ALA A 1 81 ? 0.211 1.014 5.349 1.00 92.88 81 ALA A O 1
ATOM 647 N N . GLU A 1 82 ? -0.607 2.833 6.386 1.00 91.38 82 GLU A N 1
ATOM 648 C CA . GLU A 1 82 ? -1.003 2.141 7.617 1.00 91.38 82 GLU A CA 1
ATOM 649 C C . GLU A 1 82 ? -2.528 1.943 7.649 1.00 91.38 82 GLU A C 1
ATOM 651 O O . GLU A 1 82 ? -3.315 2.891 7.622 1.00 91.38 82 GLU A O 1
ATOM 656 N N . VAL A 1 83 ? -2.954 0.680 7.676 1.00 89.12 83 VAL A N 1
ATOM 657 C CA . VAL A 1 83 ? -4.340 0.225 7.503 1.00 89.12 83 VAL A CA 1
ATOM 658 C C . VAL A 1 83 ? -4.841 -0.521 8.745 1.00 89.12 83 VAL A C 1
ATOM 660 O O . VAL A 1 83 ? -5.256 -1.678 8.710 1.00 89.12 83 VAL A O 1
ATOM 663 N N . ASP A 1 84 ? -4.853 0.175 9.882 1.00 87.75 84 ASP A N 1
ATOM 664 C CA . ASP A 1 84 ? -5.237 -0.372 11.199 1.00 87.75 84 ASP A CA 1
ATOM 665 C C . ASP A 1 84 ? -6.700 -0.822 11.323 1.00 87.75 84 ASP A C 1
ATOM 667 O O . ASP A 1 84 ? -7.096 -1.461 12.299 1.00 87.75 84 ASP A O 1
ATOM 671 N N . PHE A 1 85 ? -7.541 -0.452 10.359 1.00 84.00 85 PHE A N 1
ATOM 672 C CA . PHE A 1 85 ? -8.940 -0.872 10.309 1.00 84.00 85 PHE A CA 1
ATOM 673 C C . PHE A 1 85 ? -9.128 -2.269 9.706 1.00 84.00 85 PHE A C 1
ATOM 675 O O . PHE A 1 85 ? -10.211 -2.836 9.862 1.00 84.00 85 PHE A O 1
ATOM 682 N N . LEU A 1 86 ? -8.108 -2.807 9.032 1.00 85.75 86 LEU A N 1
ATOM 683 C CA . LEU A 1 86 ? -8.106 -4.169 8.515 1.00 85.75 86 LEU A CA 1
ATOM 684 C C . LEU A 1 86 ? -7.613 -5.141 9.588 1.00 85.75 86 LEU A C 1
ATOM 686 O O . LEU A 1 86 ? -6.730 -4.821 10.388 1.00 85.75 86 LEU A O 1
ATOM 690 N N . GLN A 1 87 ? -8.184 -6.344 9.598 1.00 84.31 87 GLN A N 1
ATOM 691 C CA . GLN A 1 87 ? -7.738 -7.415 10.481 1.00 84.31 87 GLN A CA 1
ATOM 692 C C . GLN A 1 87 ? -6.743 -8.310 9.738 1.00 84.31 87 GLN A C 1
ATOM 694 O O . GLN A 1 87 ? -7.104 -8.867 8.697 1.00 84.31 87 GLN A O 1
ATOM 699 N N . PRO A 1 88 ? -5.504 -8.469 10.236 1.00 82.81 88 PRO A N 1
ATOM 700 C CA . PRO A 1 88 ? -4.594 -9.455 9.681 1.00 82.81 88 PRO A CA 1
ATOM 701 C C . PRO A 1 88 ? -5.121 -10.874 9.932 1.00 82.81 88 PRO A C 1
ATOM 703 O O . PRO A 1 88 ? -5.790 -11.138 10.935 1.00 82.81 88 PRO A O 1
ATOM 706 N N . VAL A 1 89 ? -4.792 -11.806 9.040 1.00 85.25 89 VAL A N 1
ATOM 707 C CA . VAL A 1 89 ? -4.998 -13.242 9.282 1.00 85.25 89 VAL A CA 1
ATOM 708 C C . VAL A 1 89 ? -4.053 -13.737 10.385 1.00 85.25 89 VAL A C 1
ATOM 710 O O . VAL A 1 89 ? -3.113 -13.039 10.769 1.00 85.25 89 VAL A O 1
ATOM 713 N N . HIS A 1 90 ? -4.264 -14.953 10.895 1.00 80.94 90 HIS A N 1
ATOM 714 C CA . HIS A 1 90 ? -3.494 -15.482 12.031 1.00 80.94 90 HIS A CA 1
ATOM 715 C C . HIS A 1 90 ? -1.967 -15.460 11.809 1.00 80.94 90 HIS A C 1
ATOM 717 O O . HIS A 1 90 ? -1.221 -15.095 12.717 1.00 80.94 90 HIS A O 1
ATOM 723 N N . SER A 1 91 ? -1.500 -15.756 10.589 1.00 79.94 91 SER A N 1
ATOM 724 C CA . SER A 1 91 ? -0.075 -15.700 10.217 1.00 79.94 91 SER A CA 1
ATOM 725 C C . SER A 1 91 ? 0.497 -14.278 10.154 1.00 79.94 91 SER A C 1
ATOM 727 O O . SER A 1 91 ? 1.716 -14.105 10.148 1.00 79.94 91 SER A O 1
ATOM 729 N N . LYS A 1 92 ? -0.364 -13.249 10.130 1.00 81.00 92 LYS A N 1
ATOM 730 C CA . LYS A 1 92 ? -0.007 -11.829 9.978 1.00 81.00 92 LYS A CA 1
ATOM 731 C C . LYS A 1 92 ? 0.870 -11.555 8.745 1.00 81.00 92 LYS A C 1
ATOM 733 O O . LYS A 1 92 ? 1.743 -10.690 8.796 1.00 81.00 92 LYS A O 1
ATOM 738 N N . GLN A 1 93 ? 0.638 -12.314 7.676 1.00 82.75 93 GLN A N 1
ATOM 739 C CA . GLN A 1 93 ? 1.215 -12.126 6.336 1.00 82.75 93 GLN A CA 1
ATOM 740 C C . GLN A 1 93 ? 0.140 -11.789 5.291 1.00 82.75 93 GLN A C 1
ATOM 742 O O . GLN A 1 93 ? 0.420 -11.689 4.103 1.00 82.75 93 GLN A O 1
ATOM 747 N N . ASP A 1 94 ? -1.109 -11.639 5.732 1.00 86.19 94 ASP A N 1
ATOM 748 C CA . ASP A 1 94 ? -2.218 -11.228 4.885 1.00 86.19 94 ASP A CA 1
ATOM 749 C C . ASP A 1 94 ? -3.308 -10.538 5.717 1.00 86.19 94 ASP A C 1
ATOM 751 O O . ASP A 1 94 ? -3.286 -10.587 6.953 1.00 86.19 94 ASP A O 1
ATOM 755 N N . PHE A 1 95 ? -4.275 -9.920 5.049 1.00 85.94 95 PHE A N 1
ATOM 756 C CA . PHE A 1 95 ? -5.502 -9.403 5.641 1.00 85.94 95 PHE A CA 1
ATOM 757 C C . PHE A 1 95 ? -6.673 -10.349 5.379 1.00 85.94 95 PHE A C 1
ATOM 759 O O . PHE A 1 95 ? -6.693 -11.092 4.401 1.00 85.94 95 PHE A O 1
ATOM 766 N N . GLN A 1 96 ? -7.671 -10.328 6.261 1.00 83.56 96 GLN A N 1
ATOM 767 C CA . GLN A 1 96 ? -8.932 -11.012 5.991 1.00 83.56 96 GLN A CA 1
ATOM 768 C C . GLN A 1 96 ? -9.578 -10.421 4.730 1.00 83.56 96 GLN A C 1
ATOM 770 O O . GLN A 1 96 ? -9.742 -9.205 4.621 1.00 83.56 96 GLN A O 1
ATOM 775 N N . VAL A 1 97 ? -9.957 -11.283 3.783 1.00 77.44 97 VAL A N 1
ATOM 776 C CA . VAL A 1 97 ? -10.614 -10.869 2.537 1.00 77.44 97 VAL A CA 1
ATOM 777 C C . VAL A 1 97 ? -12.083 -10.561 2.826 1.00 77.44 97 VAL A C 1
ATOM 779 O O . VAL A 1 97 ? -12.957 -11.415 2.692 1.00 77.44 97 VAL A O 1
ATOM 782 N N . ASP A 1 98 ? -12.355 -9.329 3.243 1.00 77.38 98 ASP A N 1
ATOM 783 C CA . ASP A 1 98 ? -13.699 -8.811 3.489 1.00 77.38 98 ASP A CA 1
ATOM 784 C C . ASP A 1 98 ? -14.030 -7.624 2.561 1.00 77.38 98 ASP A C 1
ATOM 786 O O . ASP A 1 98 ? -13.243 -7.220 1.701 1.00 77.38 98 ASP A O 1
ATOM 790 N N . LYS A 1 99 ? -15.230 -7.048 2.713 1.00 70.56 99 LYS A N 1
ATOM 791 C CA . LYS A 1 99 ? -15.647 -5.867 1.934 1.00 70.56 99 LYS A CA 1
ATOM 792 C C . LYS A 1 99 ? -14.797 -4.621 2.217 1.00 70.56 99 LYS A C 1
ATOM 794 O O . LYS A 1 99 ? -14.887 -3.674 1.454 1.00 70.56 99 LYS A O 1
ATOM 799 N N . LYS A 1 100 ? -14.037 -4.566 3.314 1.00 70.62 100 LYS A N 1
ATOM 800 C CA . LYS A 1 100 ? -13.199 -3.405 3.653 1.00 70.62 100 LYS A CA 1
ATOM 801 C C . LYS A 1 100 ? -11.837 -3.474 2.972 1.00 70.62 100 LYS A C 1
ATOM 803 O O . LYS A 1 100 ? -11.224 -2.428 2.784 1.00 70.62 100 LYS A O 1
ATOM 808 N N . TYR A 1 101 ? -11.375 -4.681 2.647 1.00 71.75 101 TYR A N 1
ATOM 809 C CA . TYR A 1 101 ? -10.138 -4.902 1.906 1.00 71.75 101 TYR A CA 1
ATOM 810 C C . TYR A 1 101 ? -10.262 -4.571 0.407 1.00 71.75 101 TYR A C 1
ATOM 812 O O . TYR A 1 101 ? -9.294 -4.103 -0.188 1.00 71.75 101 TYR A O 1
ATOM 820 N N . LYS A 1 102 ? -11.435 -4.811 -0.197 1.00 67.38 102 LYS A N 1
ATOM 821 C CA . LYS A 1 102 ? -11.733 -4.497 -1.609 1.00 67.38 102 LYS A CA 1
ATOM 822 C C . LYS A 1 102 ? -12.197 -3.055 -1.801 1.00 67.38 102 LYS A C 1
ATOM 824 O O . LYS A 1 102 ? -11.819 -2.479 -2.842 1.00 67.38 102 LYS A O 1
#

InterPro domains:
  IPR041006 Morc, S5 domain 2-like [PF17942] (18-101)
  IPR045261 MICRORCHIDIA ATPase family [PTHR23336] (13-100)

Radius of gyration: 13.46 Å; chains: 1; bounding box: 34×28×34 Å

Foldseek 3Di:
DQDAPLLVVVQVQFAPKDWDWDDQPPDPDTKIKIKGFHPPLVPDLFAEEFEAANRDTQEGRDQDDPRVDPDPPRRRMYMYIYDNVFDADPVSNGTDPDPRVD

pLDDT: mean 83.48, std 8.88, range [48.41, 94.62]

Sequence (102 aa):
RPSGRAYHVDLLQLQHNECNLVRGNNTSRKIEITFGLNREKEKSEDYGMMLYNKNRLIRAFERVGCQKKADVNGVGVIGIAEVDFLQPVHSKQDFQVDKKYK

Secondary structure (DSSP, 8-state):
----HHHHHHHHH-EEEEEEEEE-TT-SSEEEEEEEE-TTTTT----EEEEEETTEEEEEEE--GGGGSSSSTTTTEEEEEE-TTSPBPTTSSSB--STTT-